Protein AF-A0A0K1REB1-F1 (afdb_monomer_lite)

Radius of gyration: 14.25 Å; chains: 1; bounding box: 28×28×43 Å

Structure (mmCIF, N/CA/C/O backbone):
data_AF-A0A0K1REB1-F1
#
_entry.id   AF-A0A0K1REB1-F1
#
loop_
_atom_site.group_PDB
_atom_site.id
_atom_site.type_symbol
_atom_site.label_atom_id
_atom_site.label_alt_id
_atom_site.label_comp_id
_atom_site.label_asym_id
_atom_site.label_entity_id
_atom_site.label_seq_id
_atom_site.pdbx_PDB_ins_code
_atom_site.Cartn_x
_atom_site.Cartn_y
_atom_site.Cartn_z
_atom_site.occupancy
_atom_site.B_iso_or_equiv
_atom_site.auth_seq_id
_atom_site.auth_comp_id
_atom_site.auth_asym_id
_atom_site.auth_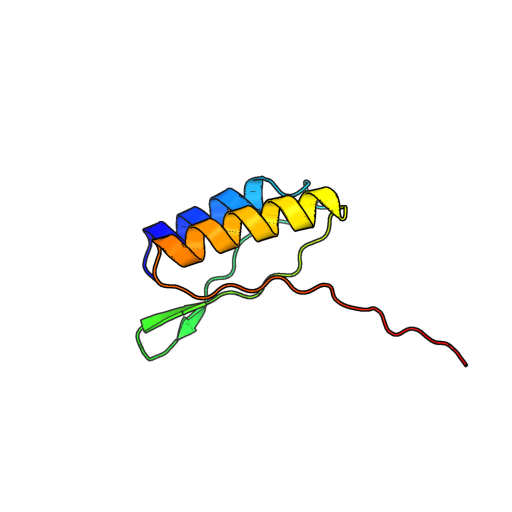atom_id
_atom_site.pdbx_PDB_model_num
ATOM 1 N N . MET A 1 1 ? -9.299 0.986 9.928 1.00 83.00 1 MET A N 1
ATOM 2 C CA . MET A 1 1 ? -7.898 1.255 9.545 1.00 83.00 1 MET A CA 1
ATOM 3 C C . MET A 1 1 ? -7.505 2.644 10.029 1.00 83.00 1 MET A C 1
ATOM 5 O O . MET A 1 1 ? -8.218 3.599 9.725 1.00 83.00 1 MET A O 1
ATOM 9 N N . GLY A 1 2 ? -6.443 2.749 10.828 1.00 86.00 2 GLY A N 1
ATOM 10 C CA . GLY A 1 2 ? -5.940 4.007 11.382 1.00 86.00 2 GLY A CA 1
ATOM 11 C C . GLY A 1 2 ? -5.021 4.758 10.413 1.00 86.00 2 GLY A C 1
ATOM 12 O O . GLY A 1 2 ? -4.962 4.473 9.219 1.00 86.00 2 GLY A O 1
ATOM 13 N N . ARG A 1 3 ? -4.338 5.805 10.893 1.00 87.75 3 ARG A N 1
ATOM 14 C CA . ARG A 1 3 ? -3.412 6.607 10.064 1.00 87.75 3 ARG A CA 1
ATOM 15 C C . ARG A 1 3 ? -2.093 5.877 9.789 1.00 87.75 3 ARG A C 1
ATOM 17 O O . ARG A 1 3 ? -1.562 6.022 8.694 1.00 87.75 3 ARG A O 1
ATOM 24 N N . GLY A 1 4 ? -1.587 5.114 10.760 1.00 89.19 4 GLY A N 1
ATOM 25 C CA . GLY A 1 4 ? -0.319 4.392 10.638 1.00 89.19 4 GLY A CA 1
ATOM 26 C C . GLY A 1 4 ? -0.375 3.296 9.579 1.00 89.19 4 GLY A C 1
ATOM 27 O O . GLY A 1 4 ? 0.521 3.206 8.746 1.00 89.19 4 GLY A O 1
ATOM 28 N N . GLU A 1 5 ? -1.467 2.532 9.543 1.00 90.75 5 GLU A N 1
ATOM 29 C CA . GLU A 1 5 ? -1.666 1.472 8.552 1.00 90.75 5 GLU A CA 1
ATOM 30 C C . GLU A 1 5 ? -1.805 2.054 7.142 1.00 90.75 5 GLU A C 1
ATOM 32 O O . GLU A 1 5 ? -1.197 1.544 6.206 1.00 90.75 5 GLU A O 1
ATOM 37 N N . ARG A 1 6 ? -2.528 3.175 6.996 1.00 91.06 6 ARG A N 1
ATOM 38 C CA . ARG A 1 6 ? -2.662 3.875 5.707 1.00 91.06 6 ARG A CA 1
ATOM 39 C C . ARG A 1 6 ? -1.312 4.325 5.154 1.00 91.06 6 ARG A C 1
ATOM 41 O O . ARG A 1 6 ? -1.014 4.071 3.993 1.00 91.06 6 ARG A O 1
ATOM 48 N N . TRP A 1 7 ? -0.474 4.924 5.998 1.00 90.62 7 TRP A N 1
ATOM 49 C CA . TRP A 1 7 ? 0.898 5.279 5.625 1.00 90.62 7 TRP A CA 1
ATOM 50 C C . TRP A 1 7 ? 1.765 4.053 5.322 1.00 90.62 7 TRP A C 1
ATOM 52 O O . TRP A 1 7 ? 2.630 4.118 4.455 1.00 90.62 7 TRP A O 1
ATOM 62 N N . GLY A 1 8 ? 1.547 2.934 6.014 1.00 91.44 8 GLY A N 1
ATOM 63 C CA . GLY A 1 8 ? 2.213 1.668 5.710 1.00 91.44 8 GLY A CA 1
ATOM 64 C C . GLY A 1 8 ? 1.907 1.181 4.293 1.00 91.44 8 GLY A C 1
ATOM 65 O O . GLY A 1 8 ? 2.830 0.849 3.555 1.00 91.44 8 GLY A O 1
ATOM 66 N N . VAL A 1 9 ? 0.631 1.202 3.897 1.00 89.62 9 VAL A N 1
ATOM 67 C CA . VAL A 1 9 ? 0.199 0.837 2.537 1.00 89.62 9 VAL A CA 1
ATOM 68 C C . VAL A 1 9 ? 0.781 1.794 1.495 1.00 89.62 9 VAL A C 1
ATOM 70 O O . VAL A 1 9 ? 1.340 1.335 0.505 1.00 89.62 9 VAL A O 1
ATOM 73 N N . GLU A 1 10 ? 0.726 3.108 1.736 1.00 89.81 10 GLU A N 1
ATOM 74 C CA . GLU A 1 10 ? 1.321 4.112 0.837 1.00 89.81 10 GLU A CA 1
ATOM 75 C C . GLU A 1 10 ? 2.822 3.863 0.619 1.00 89.81 10 GLU A C 1
ATOM 77 O O . GLU A 1 10 ? 3.296 3.937 -0.509 1.00 89.81 10 GLU A O 1
ATOM 82 N N . LYS A 1 11 ? 3.568 3.480 1.665 1.00 89.94 11 LYS A N 1
ATOM 83 C CA . LYS A 1 11 ? 4.989 3.118 1.533 1.00 89.94 11 LYS A CA 1
ATOM 84 C C . LYS A 1 11 ? 5.219 1.869 0.688 1.00 89.94 11 LYS A C 1
ATOM 86 O O . LYS A 1 11 ? 6.195 1.838 -0.048 1.00 89.94 11 LYS A O 1
ATOM 91 N N . GLN A 1 12 ? 4.352 0.859 0.782 1.00 88.62 12 GLN A N 1
ATOM 92 C CA . GLN A 1 12 ? 4.448 -0.315 -0.095 1.00 88.62 12 GLN A CA 1
ATOM 93 C C . GLN A 1 12 ? 4.198 0.068 -1.554 1.00 88.62 12 GLN A C 1
ATOM 95 O O . GLN A 1 12 ? 4.877 -0.437 -2.438 1.00 88.62 12 GLN A O 1
ATOM 100 N N . MET A 1 13 ? 3.272 0.997 -1.814 1.00 86.00 13 MET A N 1
ATOM 101 C CA . MET A 1 13 ? 3.011 1.466 -3.179 1.00 86.00 13 MET A CA 1
ATOM 102 C C . MET A 1 13 ? 4.211 2.187 -3.803 1.00 86.00 13 MET A C 1
ATOM 104 O O . MET A 1 13 ? 4.357 2.141 -5.015 1.00 86.00 13 MET A O 1
ATOM 108 N N . LEU A 1 14 ? 5.095 2.791 -3.000 1.00 83.69 14 LEU A N 1
ATOM 109 C CA . LEU A 1 14 ? 6.342 3.397 -3.490 1.00 83.69 14 LEU A CA 1
ATOM 110 C C . LEU A 1 14 ? 7.402 2.373 -3.928 1.00 83.69 14 LEU A C 1
ATOM 112 O O . LEU A 1 14 ? 8.416 2.770 -4.490 1.00 83.69 14 LEU A O 1
ATOM 116 N N . LEU A 1 15 ? 7.206 1.083 -3.637 1.00 83.12 15 LEU A N 1
ATOM 117 C CA . LEU A 1 15 ? 8.087 0.005 -4.102 1.00 83.12 15 LEU A CA 1
ATOM 118 C C . LEU A 1 15 ? 7.659 -0.555 -5.463 1.00 83.12 15 LEU A C 1
ATOM 120 O O . LEU A 1 15 ? 8.380 -1.368 -6.035 1.00 83.12 15 LEU A O 1
ATOM 124 N N . LEU A 1 16 ? 6.483 -0.159 -5.956 1.00 81.56 16 LEU A N 1
ATOM 125 C CA . LEU A 1 16 ? 6.029 -0.507 -7.296 1.00 81.56 16 LEU A CA 1
ATOM 126 C C . LEU A 1 16 ? 6.801 0.315 -8.337 1.00 81.56 16 LEU A C 1
ATOM 128 O O . LEU A 1 16 ? 7.258 1.417 -8.020 1.00 81.56 16 LEU A O 1
ATOM 132 N N . PRO A 1 17 ? 6.941 -0.200 -9.570 1.00 76.69 17 PRO A N 1
ATOM 133 C CA . PRO A 1 17 ? 7.595 0.537 -10.640 1.00 76.69 17 PRO A CA 1
A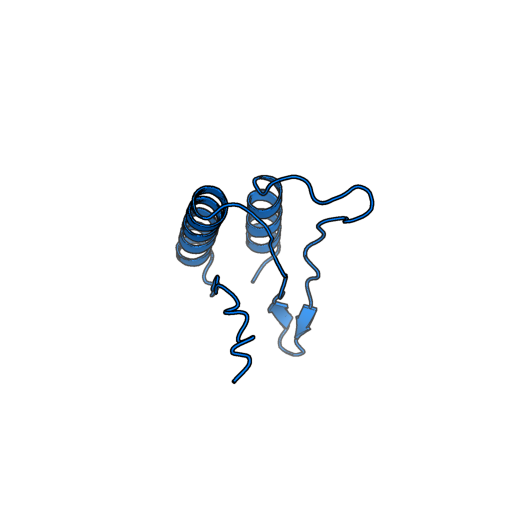TOM 134 C C . PRO A 1 17 ? 6.929 1.899 -10.864 1.00 76.69 17 PRO A C 1
ATOM 136 O O . PRO A 1 17 ? 5.716 2.060 -10.687 1.00 76.69 17 PRO A O 1
ATOM 139 N N . GLU A 1 18 ? 7.735 2.886 -11.263 1.00 70.69 18 GLU A N 1
ATOM 140 C CA . GLU A 1 18 ? 7.210 4.189 -11.661 1.00 70.69 18 GLU A CA 1
ATOM 141 C C . GLU A 1 18 ? 6.208 4.005 -12.809 1.00 70.69 18 GLU A C 1
ATOM 143 O O . GLU A 1 18 ? 6.440 3.239 -13.746 1.00 70.69 18 GLU A O 1
ATOM 148 N N . GLY A 1 19 ? 5.064 4.684 -12.702 1.00 66.06 19 GLY A N 1
ATOM 149 C CA . GLY A 1 19 ? 4.085 4.719 -13.786 1.00 66.06 19 GLY A CA 1
ATOM 150 C C . GLY A 1 19 ? 4.608 5.541 -14.959 1.00 66.06 19 GLY A C 1
ATOM 151 O O . GLY A 1 19 ? 5.609 6.252 -14.841 1.00 66.06 19 GLY A O 1
ATOM 152 N N . GLU A 1 20 ? 3.901 5.486 -16.084 1.00 66.12 20 GLU A N 1
ATOM 153 C CA . GLU A 1 20 ? 4.217 6.354 -17.221 1.00 66.12 20 GLU A CA 1
ATOM 154 C C . GLU A 1 20 ? 4.195 7.837 -16.793 1.00 66.12 20 GLU A C 1
ATOM 156 O O . GLU A 1 20 ? 3.414 8.213 -15.911 1.00 66.12 20 GLU A O 1
ATOM 161 N N . PRO A 1 21 ? 5.004 8.725 -17.400 1.00 52.34 21 PRO A N 1
ATOM 162 C CA . PRO A 1 21 ? 4.993 10.149 -17.076 1.00 52.34 21 PRO A CA 1
ATOM 163 C C . PRO A 1 21 ? 3.573 10.747 -17.116 1.00 52.34 21 PRO A C 1
ATOM 165 O O . PRO A 1 21 ? 2.950 10.847 -18.171 1.00 52.34 21 PRO A O 1
ATOM 168 N N . GLY A 1 22 ? 3.059 11.156 -15.950 1.00 56.47 22 GLY A N 1
ATOM 169 C CA . GLY A 1 22 ? 1.684 11.648 -15.769 1.00 56.47 22 GLY A CA 1
ATOM 170 C C . GLY A 1 22 ? 0.769 10.710 -14.968 1.00 56.47 22 GLY A C 1
ATOM 171 O O . GLY A 1 22 ? -0.268 11.154 -14.470 1.00 56.47 22 GLY A O 1
ATOM 172 N N . GLU A 1 23 ? 1.167 9.453 -14.763 1.00 60.97 23 GLU A N 1
ATOM 173 C CA . GLU A 1 23 ? 0.536 8.533 -13.818 1.00 60.97 23 GLU A CA 1
ATOM 174 C C . GLU A 1 23 ? 1.061 8.806 -12.405 1.00 60.97 23 GLU A C 1
ATOM 176 O O . GLU A 1 23 ? 2.104 8.316 -11.977 1.00 60.97 23 GLU A O 1
ATOM 181 N N . VAL A 1 24 ? 0.336 9.631 -11.649 1.00 54.91 24 VAL A N 1
ATOM 182 C CA . VAL A 1 24 ? 0.633 9.824 -10.226 1.00 54.91 24 VAL A CA 1
ATOM 183 C C . VAL A 1 24 ? -0.027 8.699 -9.433 1.00 54.91 24 VAL A C 1
ATOM 185 O O . VAL A 1 24 ? -1.254 8.628 -9.343 1.00 54.91 24 VAL A O 1
ATOM 188 N N . TRP A 1 25 ? 0.787 7.852 -8.809 1.00 64.81 25 TRP A N 1
ATOM 189 C CA . TRP A 1 25 ? 0.329 6.847 -7.854 1.00 64.81 25 TRP A CA 1
ATOM 190 C C . TRP A 1 25 ? -0.028 7.524 -6.531 1.00 64.81 25 TRP A C 1
ATOM 192 O O . TRP A 1 25 ? 0.834 7.802 -5.702 1.00 64.81 25 TRP A O 1
ATOM 202 N N . PHE A 1 26 ? -1.308 7.810 -6.314 1.00 66.81 26 PHE A N 1
ATOM 203 C CA . PHE A 1 26 ? -1.803 8.202 -4.998 1.00 66.81 26 PHE A CA 1
ATOM 204 C C . PHE A 1 26 ? -2.861 7.215 -4.531 1.00 66.81 26 PHE A C 1
ATOM 206 O O . PHE A 1 26 ? -3.820 6.922 -5.241 1.00 66.81 26 PHE A O 1
ATOM 213 N N . THR A 1 27 ? -2.716 6.724 -3.302 1.00 81.88 27 THR A N 1
ATOM 214 C CA . THR A 1 27 ? -3.756 5.908 -2.683 1.00 81.88 27 THR A CA 1
ATOM 215 C C . THR A 1 27 ? -4.966 6.786 -2.393 1.00 81.88 27 THR A C 1
ATOM 217 O O . THR A 1 27 ? -4.921 7.701 -1.564 1.00 81.88 27 THR A O 1
ATOM 220 N N . ARG A 1 28 ? -6.092 6.514 -3.053 1.00 87.25 28 ARG A N 1
ATOM 221 C CA . ARG A 1 28 ? -7.325 7.262 -2.834 1.00 87.25 28 ARG A CA 1
ATOM 222 C C . ARG A 1 28 ? -8.123 6.639 -1.700 1.00 87.25 28 ARG A C 1
ATOM 224 O O . ARG A 1 28 ? -9.049 5.851 -1.904 1.00 87.25 28 ARG A O 1
ATOM 231 N N . TRP A 1 29 ? -7.792 7.050 -0.482 1.00 92.06 29 TRP A N 1
ATOM 232 C CA . TRP A 1 29 ? -8.535 6.657 0.709 1.00 92.06 29 TRP A CA 1
ATOM 233 C C . TRP A 1 29 ? -9.971 7.178 0.679 1.00 92.06 29 TRP A C 1
ATOM 235 O O . TRP A 1 29 ? -10.226 8.379 0.582 1.00 92.06 29 TRP A O 1
ATOM 245 N N . ARG A 1 30 ? -10.924 6.263 0.830 1.00 93.00 30 ARG A N 1
ATOM 246 C CA . ARG A 1 30 ? -12.334 6.559 1.058 1.00 93.00 30 ARG A CA 1
ATOM 247 C C . ARG A 1 30 ? -12.674 6.260 2.503 1.00 93.00 30 ARG A C 1
ATOM 249 O O . ARG A 1 30 ? -12.356 5.184 3.003 1.00 93.00 30 ARG A O 1
ATOM 256 N N . ARG A 1 31 ? -13.336 7.214 3.152 1.00 94.88 31 ARG A N 1
ATOM 257 C CA . ARG A 1 31 ? -13.880 7.053 4.498 1.00 94.88 31 ARG A CA 1
ATOM 258 C C . ARG A 1 31 ? -15.337 6.609 4.400 1.00 94.88 31 ARG A C 1
ATOM 260 O O . ARG A 1 31 ? -16.128 7.284 3.745 1.00 94.88 31 ARG A O 1
ATOM 267 N N . ALA A 1 32 ? -15.681 5.496 5.032 1.00 91.94 32 ALA A N 1
ATOM 268 C CA . ALA A 1 32 ? -17.055 5.031 5.167 1.00 91.94 32 ALA A CA 1
ATOM 269 C C . ALA A 1 32 ? -17.776 5.744 6.336 1.00 91.94 32 ALA A C 1
ATOM 271 O O . ALA A 1 32 ? -17.114 6.345 7.191 1.00 91.94 32 ALA A O 1
ATOM 272 N N . PRO A 1 33 ? -19.124 5.704 6.392 1.00 94.19 33 PRO A N 1
ATOM 273 C CA . PRO A 1 33 ? -19.899 6.358 7.453 1.00 94.19 33 PRO A CA 1
ATOM 274 C C . PRO A 1 33 ? -19.571 5.872 8.871 1.00 94.19 33 PRO A C 1
ATOM 276 O O . PRO A 1 33 ? -19.632 6.653 9.814 1.00 94.19 33 PRO A O 1
ATOM 279 N N . ASP A 1 34 ? -19.162 4.611 9.01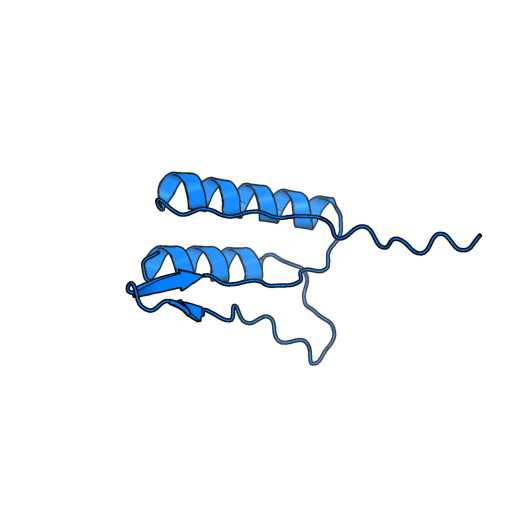5 1.00 92.31 34 ASP A N 1
ATOM 280 C CA . ASP A 1 34 ? -18.700 4.008 10.275 1.00 92.31 34 ASP A CA 1
ATOM 281 C C . ASP A 1 34 ? -17.285 4.466 10.693 1.00 92.31 34 ASP A C 1
ATOM 283 O O . ASP A 1 34 ? -16.739 4.022 11.701 1.00 92.31 34 ASP A O 1
ATOM 287 N N . GLY A 1 35 ? -16.670 5.361 9.915 1.00 88.50 35 GLY A N 1
ATOM 288 C CA . GLY A 1 35 ? -15.335 5.891 10.155 1.00 88.50 35 GLY A CA 1
ATOM 289 C C . GLY A 1 35 ? -14.197 5.001 9.659 1.00 88.50 35 GLY A C 1
ATOM 290 O O . GLY A 1 35 ? -13.038 5.407 9.786 1.00 88.50 35 GLY A O 1
ATOM 291 N N . THR A 1 36 ? -14.488 3.839 9.071 1.00 91.00 36 THR A N 1
ATOM 292 C CA . THR A 1 36 ? -13.469 2.976 8.469 1.00 91.00 36 THR A CA 1
ATOM 293 C C . THR A 1 36 ? -12.920 3.590 7.182 1.00 91.00 36 THR A C 1
ATOM 295 O O . THR A 1 36 ? -13.561 4.412 6.527 1.00 91.00 36 THR A O 1
ATOM 298 N N . TYR A 1 37 ? -11.691 3.214 6.827 1.00 93.75 37 TYR A N 1
ATOM 299 C CA . TYR A 1 37 ? -11.036 3.649 5.598 1.00 93.75 37 TYR A CA 1
ATOM 300 C C . TYR A 1 37 ? -10.755 2.446 4.709 1.00 93.75 37 TYR A C 1
ATOM 302 O O . TYR A 1 37 ? -10.334 1.398 5.200 1.00 93.75 37 TYR A O 1
ATOM 310 N N . SER A 1 38 ? -10.946 2.627 3.408 1.00 93.56 38 SER A N 1
ATOM 311 C CA . SER A 1 38 ? -10.608 1.654 2.370 1.00 93.56 38 SER A CA 1
ATOM 312 C C . SER A 1 38 ? -10.068 2.366 1.132 1.00 93.56 38 SER A C 1
ATOM 314 O O . SER A 1 38 ? -10.281 3.564 0.948 1.00 93.56 38 SER A O 1
ATOM 316 N N . CYS A 1 39 ? -9.361 1.640 0.276 1.00 92.00 39 CYS A N 1
ATOM 317 C CA . CYS A 1 39 ? -8.959 2.103 -1.047 1.00 92.00 39 CYS A CA 1
ATOM 318 C C . CYS A 1 39 ? -9.093 0.950 -2.047 1.00 92.00 39 CYS A C 1
ATOM 320 O O . CYS A 1 39 ? -9.272 -0.209 -1.663 1.00 92.00 39 CYS A O 1
ATOM 322 N N . ARG A 1 40 ? -9.049 1.281 -3.337 1.00 90.69 40 ARG A N 1
ATOM 323 C CA . ARG A 1 40 ? -8.986 0.301 -4.420 1.00 90.69 40 ARG A CA 1
ATOM 324 C C . ARG A 1 40 ? -8.204 0.920 -5.561 1.00 90.69 40 ARG A C 1
ATOM 326 O O . ARG A 1 40 ? -8.734 1.790 -6.245 1.00 90.69 40 ARG A O 1
ATOM 333 N N . GLU A 1 41 ? -6.997 0.420 -5.769 1.00 87.25 41 GLU A N 1
ATOM 334 C CA . GLU A 1 41 ? -6.085 0.910 -6.797 1.00 87.25 41 GLU A CA 1
ATOM 335 C C . GLU A 1 41 ? -5.833 -0.160 -7.860 1.00 87.25 41 GLU A C 1
ATOM 337 O O . GLU A 1 41 ? -6.004 -1.360 -7.616 1.00 87.25 41 GLU A O 1
ATOM 342 N N . ARG A 1 42 ? -5.455 0.279 -9.063 1.00 85.62 42 ARG A N 1
ATOM 343 C CA . ARG A 1 42 ? -5.003 -0.603 -10.142 1.00 85.62 42 ARG A CA 1
ATOM 344 C C . ARG A 1 42 ? -3.498 -0.458 -10.265 1.00 85.62 42 ARG A C 1
ATOM 346 O O . ARG A 1 42 ? -3.046 0.604 -10.655 1.00 85.62 42 ARG A O 1
ATOM 353 N N . ILE A 1 43 ? -2.778 -1.536 -9.986 1.00 82.44 43 ILE A N 1
ATOM 354 C CA . ILE A 1 43 ? -1.320 -1.610 -10.089 1.00 82.44 43 ILE A CA 1
ATOM 355 C C . ILE A 1 43 ? -0.898 -2.299 -11.391 1.00 82.44 43 ILE A C 1
ATOM 357 O O . ILE A 1 43 ? -1.610 -3.181 -11.882 1.00 82.44 43 ILE A O 1
ATOM 361 N N . VAL A 1 44 ? 0.227 -1.867 -11.959 1.00 80.19 44 VAL A N 1
ATOM 362 C CA . VAL A 1 44 ? 0.859 -2.454 -13.146 1.00 80.19 44 VAL A CA 1
ATOM 363 C C . VAL A 1 44 ? 2.315 -2.715 -12.786 1.00 80.19 44 VAL A C 1
ATOM 365 O O . VAL A 1 44 ? 2.967 -1.851 -12.217 1.00 80.19 44 VAL A O 1
ATOM 368 N N . GLY A 1 45 ? 2.790 -3.920 -13.072 1.00 80.81 45 GLY A N 1
ATOM 369 C CA . GLY A 1 45 ? 4.145 -4.362 -12.774 1.00 80.81 45 GLY A CA 1
ATOM 370 C C . GLY A 1 45 ? 4.359 -5.778 -13.295 1.00 80.81 45 GLY A C 1
ATOM 371 O O . GLY A 1 45 ? 3.417 -6.434 -13.759 1.00 80.81 45 GLY A O 1
ATOM 372 N N . THR A 1 46 ? 5.598 -6.240 -13.234 1.00 85.81 46 THR A N 1
ATOM 373 C CA . THR A 1 46 ? 5.976 -7.635 -13.471 1.00 85.81 46 THR A CA 1
ATOM 374 C C . THR A 1 46 ? 5.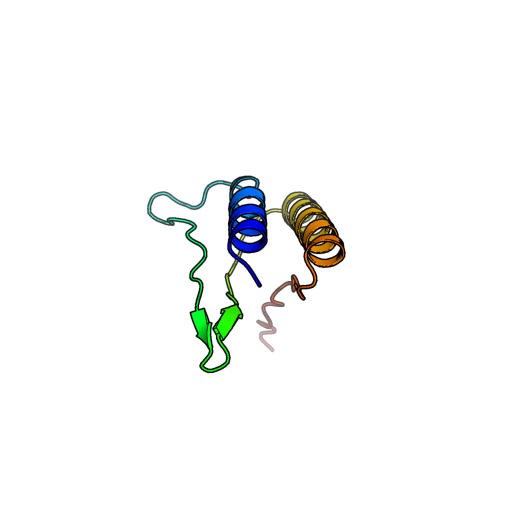387 -8.549 -12.392 1.00 85.81 46 THR A C 1
ATOM 376 O O . THR A 1 46 ? 4.991 -8.095 -11.320 1.00 85.81 46 THR A O 1
ATOM 379 N N . ALA A 1 47 ? 5.323 -9.857 -12.656 1.00 86.12 47 ALA A N 1
ATOM 380 C CA . ALA A 1 47 ? 4.814 -10.818 -11.675 1.00 86.12 47 ALA A CA 1
ATOM 381 C C . ALA A 1 47 ? 5.587 -10.743 -10.344 1.00 86.12 47 ALA A C 1
ATOM 383 O O . ALA A 1 47 ? 4.969 -10.670 -9.287 1.00 86.12 47 ALA A O 1
ATOM 384 N N . GLU A 1 48 ? 6.917 -10.658 -10.415 1.00 87.75 48 GLU A N 1
ATOM 385 C CA . GLU A 1 48 ? 7.811 -10.587 -9.253 1.00 87.75 48 GLU A CA 1
ATOM 386 C C . GLU A 1 48 ? 7.558 -9.331 -8.400 1.00 87.75 48 GLU A C 1
ATOM 388 O O . GLU A 1 48 ? 7.454 -9.418 -7.176 1.00 87.75 48 GLU A O 1
ATOM 393 N N . GLU A 1 49 ? 7.383 -8.165 -9.030 1.00 86.75 49 GLU A N 1
ATOM 394 C CA . GLU A 1 49 ? 7.063 -6.914 -8.324 1.00 86.75 49 GLU A CA 1
ATOM 395 C C . GLU A 1 49 ? 5.695 -6.983 -7.633 1.00 86.75 49 GLU A C 1
ATOM 397 O O . GLU A 1 49 ? 5.539 -6.539 -6.492 1.00 86.75 49 GLU A O 1
ATOM 402 N N . ILE A 1 50 ? 4.696 -7.565 -8.305 1.00 88.94 50 ILE A N 1
ATOM 403 C CA . ILE A 1 50 ? 3.344 -7.711 -7.755 1.00 88.94 50 ILE A CA 1
ATOM 404 C C . ILE A 1 50 ? 3.323 -8.715 -6.597 1.00 88.94 50 ILE A C 1
ATOM 406 O O . ILE A 1 50 ? 2.634 -8.469 -5.606 1.00 88.94 50 ILE A O 1
ATOM 410 N N . GLU A 1 51 ? 4.078 -9.810 -6.686 1.00 90.62 51 GLU A N 1
ATOM 411 C CA . GLU A 1 51 ? 4.228 -10.792 -5.606 1.00 90.62 51 GLU A CA 1
ATOM 412 C C . GLU A 1 51 ? 4.902 -10.175 -4.376 1.00 90.62 51 GLU A C 1
ATOM 414 O O . GLU A 1 51 ? 4.392 -10.314 -3.260 1.00 90.62 51 GLU A O 1
ATOM 419 N N . ALA A 1 52 ? 5.992 -9.425 -4.568 1.00 89.81 52 ALA A N 1
ATOM 420 C CA . ALA A 1 52 ? 6.675 -8.726 -3.481 1.00 89.81 52 ALA A CA 1
ATOM 421 C C . ALA A 1 52 ? 5.760 -7.694 -2.799 1.00 89.81 52 ALA A C 1
ATOM 423 O O . ALA A 1 52 ? 5.680 -7.640 -1.567 1.00 89.81 52 ALA A O 1
ATOM 424 N N . PHE A 1 53 ? 5.018 -6.912 -3.590 1.00 90.25 53 PHE A N 1
ATOM 425 C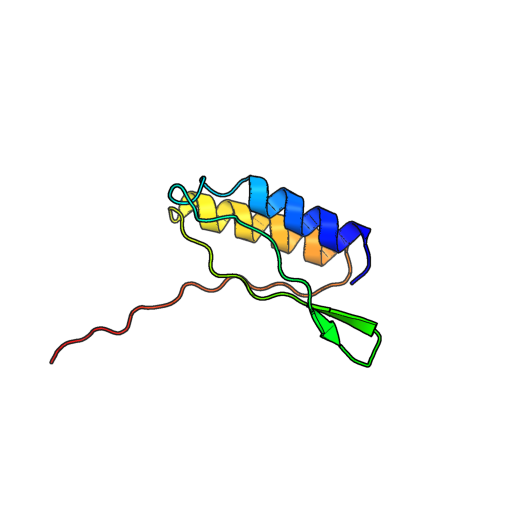 CA . PHE A 1 53 ? 4.030 -5.967 -3.076 1.00 90.25 53 PHE A CA 1
ATOM 426 C C . PHE A 1 53 ? 2.906 -6.671 -2.303 1.00 90.25 53 PHE A C 1
ATOM 428 O O . PHE A 1 53 ? 2.549 -6.238 -1.205 1.00 90.25 53 PHE A O 1
ATOM 435 N N . ALA A 1 54 ? 2.360 -7.764 -2.846 1.00 92.31 54 ALA A N 1
ATOM 436 C CA . ALA A 1 54 ? 1.306 -8.535 -2.194 1.00 92.31 54 ALA A CA 1
ATOM 437 C C . ALA A 1 54 ? 1.766 -9.063 -0.829 1.00 92.31 54 ALA A C 1
ATOM 439 O O . ALA A 1 54 ? 1.086 -8.821 0.168 1.00 92.31 54 ALA A O 1
ATOM 440 N N . ALA A 1 55 ? 2.958 -9.663 -0.761 1.00 93.62 55 ALA A N 1
ATOM 441 C CA . ALA A 1 55 ? 3.542 -10.145 0.489 1.00 93.62 55 ALA A CA 1
ATOM 442 C C . ALA A 1 55 ? 3.750 -9.013 1.515 1.00 93.62 55 ALA A C 1
ATOM 444 O O . ALA A 1 55 ? 3.445 -9.168 2.700 1.00 93.62 55 ALA A O 1
ATOM 445 N N . GLY A 1 56 ? 4.228 -7.845 1.070 1.00 92.88 56 GLY A N 1
ATOM 446 C CA . GLY A 1 56 ? 4.419 -6.679 1.936 1.00 92.88 56 GLY A CA 1
ATOM 447 C C . GLY A 1 56 ? 3.108 -6.141 2.517 1.00 92.88 56 GLY A C 1
ATOM 448 O O . GLY A 1 56 ? 3.034 -5.806 3.703 1.00 92.88 56 GLY A O 1
ATOM 449 N N . VAL A 1 57 ? 2.053 -6.083 1.703 1.00 92.00 57 VAL A N 1
ATOM 450 C CA . VAL A 1 57 ? 0.727 -5.627 2.137 1.00 92.00 57 VAL A CA 1
ATOM 451 C C . VAL A 1 57 ? 0.040 -6.655 3.040 1.00 92.00 57 VAL A C 1
ATOM 453 O O . VAL A 1 57 ? -0.586 -6.255 4.022 1.00 92.00 57 VAL A O 1
ATOM 456 N N . GLU A 1 58 ? 0.181 -7.952 2.768 1.00 94.12 58 GLU A N 1
ATOM 457 C CA . GLU A 1 58 ? -0.325 -9.025 3.637 1.00 94.12 58 GLU A CA 1
ATOM 458 C C . GLU A 1 58 ? 0.330 -8.975 5.023 1.00 94.12 58 GLU A C 1
ATOM 460 O O . GLU A 1 58 ? -0.373 -8.923 6.033 1.00 94.12 58 GLU A O 1
ATOM 465 N N . ALA A 1 59 ? 1.657 -8.837 5.091 1.00 93.50 59 ALA A N 1
ATOM 466 C CA . ALA A 1 59 ? 2.369 -8.697 6.361 1.00 93.50 59 ALA A CA 1
ATOM 467 C C . ALA A 1 59 ? 1.942 -7.444 7.153 1.00 93.50 59 ALA A C 1
ATOM 469 O O . ALA A 1 59 ? 1.937 -7.444 8.388 1.00 93.50 59 ALA A O 1
ATOM 470 N N . LEU A 1 60 ? 1.585 -6.352 6.467 1.00 93.25 60 LEU A N 1
ATOM 471 C CA . LEU A 1 60 ? 1.011 -5.170 7.116 1.00 93.25 60 LEU A CA 1
ATOM 472 C C . LEU A 1 60 ? -0.412 -5.428 7.617 1.00 93.25 60 LEU A C 1
ATOM 474 O O . LEU A 1 60 ? -0.741 -4.990 8.719 1.00 93.25 60 LEU A O 1
ATOM 478 N N . ALA A 1 61 ? -1.238 -6.121 6.833 1.00 93.25 61 ALA A N 1
ATOM 479 C CA . ALA A 1 61 ? -2.616 -6.459 7.178 1.00 93.25 61 ALA A CA 1
ATOM 480 C C . ALA A 1 61 ? -2.683 -7.311 8.454 1.00 93.25 61 ALA A C 1
ATOM 482 O O . ALA A 1 61 ? -3.431 -6.975 9.378 1.00 93.25 61 ALA A O 1
ATOM 483 N N . GLU A 1 62 ? -1.822 -8.329 8.549 1.00 92.81 62 GLU A N 1
ATOM 484 C CA . GLU A 1 6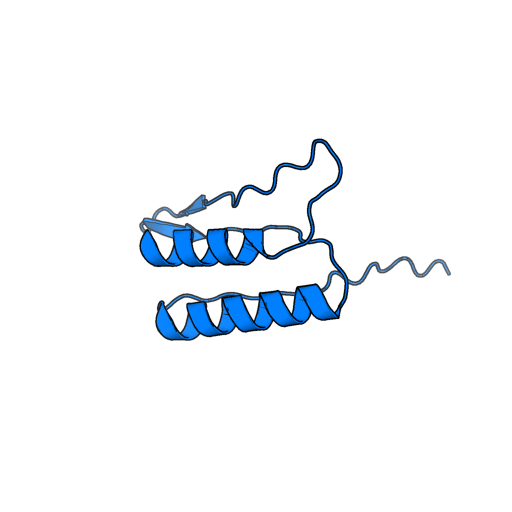2 ? -1.678 -9.192 9.729 1.00 92.81 62 GLU A CA 1
ATOM 485 C C . GLU A 1 62 ? -1.345 -8.400 11.001 1.00 92.81 62 GLU A C 1
ATOM 487 O O . GLU A 1 62 ? -1.896 -8.661 12.069 1.00 92.81 62 GLU A O 1
ATOM 492 N N . ARG A 1 63 ? -0.469 -7.393 10.894 1.00 92.62 63 ARG A N 1
ATOM 493 C CA . ARG A 1 63 ? -0.035 -6.566 12.035 1.00 92.62 63 ARG A CA 1
ATOM 494 C C . ARG A 1 63 ? -1.012 -5.437 12.367 1.00 92.62 63 ARG A C 1
ATOM 496 O O . ARG A 1 63 ? -1.080 -5.005 13.513 1.00 92.62 63 ARG A O 1
ATOM 503 N N . GLY A 1 64 ? -1.713 -4.917 11.361 1.00 86.31 64 GLY A N 1
ATOM 504 C CA . GLY A 1 64 ? -2.496 -3.681 11.427 1.00 86.31 64 GLY A CA 1
ATOM 505 C C . GLY A 1 64 ? -4.002 -3.869 11.620 1.00 86.31 64 GLY A C 1
ATOM 506 O O . GLY A 1 64 ? -4.739 -2.885 11.553 1.00 86.31 64 GLY A O 1
ATOM 507 N N . ASN A 1 65 ? -4.476 -5.103 11.827 1.00 86.38 65 ASN A N 1
ATOM 508 C CA . ASN A 1 65 ? -5.899 -5.438 11.966 1.00 86.38 65 ASN A CA 1
ATOM 509 C C . ASN A 1 65 ? -6.765 -4.834 10.839 1.00 86.38 65 ASN A C 1
ATOM 511 O O . ASN A 1 65 ? -7.777 -4.162 11.070 1.00 86.38 65 ASN A O 1
ATOM 515 N N . PHE A 1 66 ? -6.327 -5.023 9.594 1.00 92.12 66 PHE A N 1
ATOM 516 C CA . PHE A 1 66 ? -7.093 -4.668 8.404 1.00 92.12 66 PHE A CA 1
ATOM 517 C C . PHE A 1 66 ? -7.031 -5.792 7.377 1.00 92.12 66 PHE A C 1
ATOM 519 O O . PHE A 1 66 ? -6.205 -6.689 7.475 1.00 92.12 66 PHE A O 1
ATOM 526 N N . VAL A 1 67 ? -7.917 -5.742 6.385 1.00 92.00 67 VAL A N 1
ATOM 527 C CA . VAL A 1 67 ? -7.951 -6.720 5.295 1.00 92.00 67 VAL A CA 1
ATOM 528 C C . VAL A 1 67 ? -7.407 -6.069 4.034 1.00 92.00 67 VAL A C 1
ATOM 530 O O . VAL A 1 67 ? -7.810 -4.958 3.682 1.00 92.00 67 VAL A O 1
ATOM 533 N N . ALA A 1 68 ? -6.528 -6.778 3.338 1.00 92.69 68 ALA A N 1
ATOM 534 C CA . ALA A 1 68 ? -6.054 -6.409 2.017 1.00 92.69 68 ALA A CA 1
ATOM 535 C C . ALA A 1 68 ? -6.128 -7.606 1.076 1.00 92.69 68 ALA A C 1
ATOM 537 O O . ALA A 1 68 ? -6.073 -8.757 1.502 1.00 92.69 68 ALA A O 1
ATOM 538 N N . ARG A 1 69 ? -6.293 -7.321 -0.215 1.00 91.62 69 ARG A N 1
ATOM 539 C CA . ARG A 1 69 ? -6.321 -8.341 -1.255 1.00 91.62 69 ARG A CA 1
ATOM 540 C C . ARG A 1 69 ? -5.732 -7.775 -2.533 1.00 91.62 69 ARG A C 1
ATOM 542 O O . ARG A 1 69 ? -6.210 -6.754 -3.026 1.00 91.62 69 ARG A O 1
ATOM 549 N N . VAL A 1 70 ? -4.755 -8.478 -3.088 1.00 90.44 70 VAL A N 1
ATOM 550 C CA . VAL A 1 70 ? -4.243 -8.227 -4.434 1.00 90.44 70 VAL A CA 1
ATOM 551 C C . VAL A 1 70 ? -4.838 -9.281 -5.360 1.00 90.44 70 VAL A C 1
ATOM 553 O O . VAL A 1 70 ? -4.873 -10.466 -5.041 1.00 90.44 70 VAL A O 1
ATOM 556 N N . THR A 1 71 ? -5.390 -8.848 -6.490 1.00 89.12 71 THR A N 1
ATOM 557 C CA . THR A 1 71 ? -5.962 -9.757 -7.489 1.00 89.12 71 THR A CA 1
ATOM 558 C C . THR A 1 71 ? -5.480 -9.361 -8.867 1.00 89.12 71 THR A C 1
ATOM 560 O O . THR A 1 71 ? -5.631 -8.200 -9.254 1.00 89.12 71 THR A O 1
ATOM 563 N N . GLN A 1 72 ? -4.988 -10.329 -9.634 1.00 85.62 72 GLN A N 1
ATOM 564 C CA . GLN A 1 72 ? -4.691 -10.117 -11.041 1.00 85.62 72 GLN A CA 1
ATOM 565 C C . GLN A 1 72 ? -5.996 -9.995 -11.828 1.00 85.62 72 GLN A C 1
ATOM 567 O O . GLN A 1 72 ? -6.897 -10.830 -11.726 1.00 85.62 72 GLN A O 1
ATOM 572 N N . ARG A 1 73 ? -6.109 -8.937 -12.630 1.00 79.19 73 ARG A N 1
ATOM 573 C CA . ARG A 1 73 ? -7.227 -8.790 -13.558 1.00 79.19 73 ARG A CA 1
ATOM 574 C C . ARG A 1 73 ? -6.945 -9.664 -14.776 1.00 79.19 73 ARG A C 1
ATOM 576 O O . ARG A 1 73 ? -6.106 -9.315 -15.600 1.00 79.19 73 ARG A O 1
ATOM 583 N N . THR A 1 74 ? -7.646 -10.785 -14.903 1.00 68.12 74 THR A N 1
ATOM 584 C CA . THR A 1 74 ? -7.657 -11.562 -16.144 1.00 68.12 74 THR A CA 1
ATOM 585 C C . THR A 1 74 ? -8.336 -10.728 -17.229 1.00 68.12 74 THR A C 1
ATOM 587 O O . THR A 1 74 ? -9.510 -10.368 -17.132 1.00 68.12 74 THR A O 1
ATOM 590 N N . TYR A 1 75 ? -7.579 -10.349 -18.257 1.00 55.56 75 TYR A N 1
ATOM 591 C CA . TYR A 1 75 ? -8.150 -9.751 -19.458 1.00 55.56 75 TYR A CA 1
ATOM 592 C C . TYR A 1 75 ? -8.771 -10.883 -20.282 1.00 55.56 75 TYR A C 1
ATOM 594 O O . TYR A 1 75 ? -8.080 -11.586 -21.010 1.00 55.56 75 TYR A O 1
ATOM 602 N N . ALA A 1 76 ? -10.079 -11.089 -20.133 1.00 47.47 76 ALA A N 1
ATOM 603 C CA . ALA A 1 76 ? -10.843 -11.993 -20.983 1.00 47.47 76 ALA A CA 1
ATOM 604 C C . ALA A 1 76 ? -11.099 -11.314 -22.338 1.00 47.47 76 ALA A C 1
ATOM 606 O O . ALA A 1 76 ? -12.184 -10.802 -22.588 1.00 47.47 76 ALA A O 1
ATOM 607 N N . TRP A 1 77 ? -10.085 -11.265 -23.200 1.00 45.47 77 TRP A N 1
ATOM 608 C CA . TRP A 1 77 ? -10.294 -11.075 -24.636 1.00 45.47 77 TRP A CA 1
ATOM 609 C C . TRP A 1 77 ? -10.062 -12.421 -25.334 1.00 45.47 77 TRP A C 1
ATOM 611 O O . TRP A 1 77 ? -9.130 -12.611 -26.098 1.00 45.47 77 TRP A O 1
ATOM 621 N N . ALA A 1 78 ? -10.908 -13.405 -25.038 1.00 42.19 78 ALA A N 1
ATOM 622 C CA . ALA A 1 78 ? -11.063 -14.523 -25.957 1.00 42.19 78 ALA A CA 1
ATOM 623 C C . ALA A 1 78 ? -11.933 -14.009 -27.113 1.00 42.19 78 ALA A C 1
ATOM 625 O O . ALA A 1 78 ? -13.153 -13.935 -26.971 1.00 42.19 78 ALA A O 1
ATOM 626 N N . TYR A 1 79 ? -11.319 -13.574 -28.218 1.00 42.00 79 TYR A N 1
ATOM 627 C CA . TYR A 1 79 ? -12.055 -13.566 -29.483 1.00 42.00 79 TYR A CA 1
ATOM 628 C C . TYR A 1 79 ? -12.307 -15.029 -29.842 1.00 42.00 79 TYR A C 1
ATOM 630 O O . TYR A 1 79 ? -11.374 -15.835 -29.850 1.00 42.00 79 TYR A O 1
ATOM 638 N N . VAL A 1 80 ? -13.581 -15.346 -30.053 1.00 40.09 80 VAL A N 1
ATOM 639 C CA . VAL A 1 80 ? -14.024 -16.531 -30.793 1.00 40.09 80 VAL A CA 1
ATOM 640 C C . VAL A 1 80 ? -13.750 -16.289 -32.272 1.00 40.09 80 VAL A C 1
ATOM 642 O O . VAL A 1 80 ? -13.950 -15.128 -32.700 1.00 40.09 80 VAL A O 1
#

pLDDT: mean 82.43, std 14.34, range [40.09, 94.88]

Foldseek 3Di:
DDPVLVVQLVVLVVLADDDDVVDDDDFDWDADPVRDIDGDDDGDHDPVSLVVSQVSNVVSCVVPVHDDDDDDDPPPPPDD

Organism: NCBI:txid156976

Sequence (80 aa):
MGRGERWGVEKQMLLLPEGEPGEVWFTRWRRAPDGTYSCRERIVGTAEEIEAFAAGVEALAERGNFVARVTQRTYAWAYV

Secondary structure (DSSP, 8-state):
--HHHHHHHHHHHTTSPPPSTT-------EE-TTS-EE--------HHHHHHHHHHHHHHHHHHT---------------